Protein AF-A0A812Y307-F1 (afdb_monomer_lite)

Radius of gyration: 33.57 Å; chains: 1; bounding box: 59×21×97 Å

Foldseek 3Di:
DDDDPPDPEDLVPPLVVCVPPPDPVNLVVCCVPPVTNHPPPPPPPEDLVVPQVCLQPPPDPVNLVVCCVPPVGSPPDPPPPPPPVEDLVPPLVPLPPPDDPVNQVSCCVPPVGNDDD

Secondary structure (DSSP, 8-state):
-------SS-SSTTGGGHHHHS-HHHHHHHHHHH--S-------SS-SSTTGGGHHHHS-HHHHHHHHHHHS-S----------S--TTTTGGGHHHHS-HHHHHHHHHHHS-S---

Structure (mmCIF, N/CA/C/O backbone):
data_AF-A0A812Y307-F1
#
_entry.id   AF-A0A812Y307-F1
#
loop_
_atom_site.group_PDB
_atom_site.id
_atom_site.type_symbol
_atom_site.label_atom_id
_atom_site.label_alt_id
_atom_site.label_comp_id
_atom_site.label_asym_id
_atom_site.label_entity_id
_atom_site.label_seq_id
_atom_site.pdbx_PDB_ins_code
_atom_site.Cartn_x
_atom_site.Cartn_y
_atom_site.Cartn_z
_atom_site.occupancy
_atom_site.B_iso_or_equiv
_atom_site.auth_seq_id
_atom_site.auth_comp_id
_atom_site.auth_asym_id
_atom_site.auth_atom_id
_atom_site.pdbx_PDB_model_num
ATOM 1 N N . GLU A 1 1 ? 11.261 -14.123 -49.528 1.00 36.78 1 GLU A N 1
ATOM 2 C CA . GLU A 1 1 ? 12.338 -13.289 -48.962 1.00 36.78 1 GLU A CA 1
ATOM 3 C C . GLU A 1 1 ? 11.742 -11.931 -48.658 1.00 36.78 1 GLU A C 1
ATOM 5 O O . GLU A 1 1 ? 11.178 -11.302 -49.545 1.00 36.78 1 GLU A O 1
ATOM 10 N N . THR A 1 2 ? 11.672 -11.589 -47.378 1.00 43.19 2 THR A N 1
ATOM 11 C CA . THR A 1 2 ? 10.890 -10.460 -46.877 1.00 43.19 2 THR A CA 1
ATOM 12 C C . THR A 1 2 ? 11.624 -9.150 -47.156 1.00 43.19 2 THR A C 1
ATOM 14 O O . THR A 1 2 ? 12.803 -8.999 -46.850 1.00 43.19 2 THR A O 1
ATOM 17 N N . THR A 1 3 ? 10.884 -8.239 -47.773 1.00 43.84 3 THR A N 1
ATOM 18 C CA . THR A 1 3 ? 11.190 -6.877 -48.211 1.00 43.84 3 THR A CA 1
ATOM 19 C C . THR A 1 3 ? 12.191 -6.140 -47.313 1.00 43.84 3 THR A C 1
ATOM 21 O O . THR A 1 3 ? 11.874 -5.737 -46.197 1.00 43.84 3 THR A O 1
ATOM 24 N N . THR A 1 4 ? 13.407 -5.946 -47.823 1.00 52.44 4 THR A N 1
ATOM 25 C CA . THR A 1 4 ? 14.503 -5.230 -47.163 1.00 52.44 4 THR A CA 1
ATOM 26 C C . THR A 1 4 ? 14.308 -3.720 -47.315 1.00 52.44 4 THR A C 1
ATOM 28 O O . THR A 1 4 ? 14.801 -3.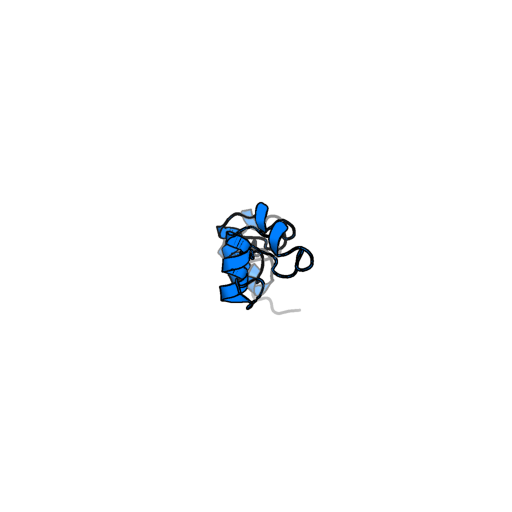110 -48.260 1.00 52.44 4 THR A O 1
ATOM 31 N N . ASN A 1 5 ? 13.581 -3.104 -46.386 1.00 59.47 5 ASN A N 1
ATOM 32 C CA . ASN A 1 5 ? 13.870 -1.721 -46.019 1.00 59.47 5 ASN A CA 1
ATOM 33 C C . ASN A 1 5 ? 14.873 -1.814 -44.859 1.00 59.47 5 ASN A C 1
ATOM 35 O O . ASN A 1 5 ? 14.558 -2.510 -43.892 1.00 59.47 5 ASN A O 1
ATOM 39 N N . PRO A 1 6 ? 16.088 -1.244 -44.944 1.00 70.56 6 PRO A N 1
ATOM 40 C CA . PRO A 1 6 ? 17.025 -1.321 -43.835 1.00 70.56 6 PRO A CA 1
ATOM 41 C C . PRO A 1 6 ? 16.431 -0.534 -42.671 1.00 70.56 6 PRO A C 1
ATOM 43 O O . PRO A 1 6 ? 16.411 0.698 -42.691 1.00 70.56 6 PRO A O 1
ATOM 46 N N . ASP A 1 7 ? 15.896 -1.250 -41.682 1.00 71.62 7 ASP A N 1
ATOM 47 C CA . ASP A 1 7 ? 15.479 -0.636 -40.432 1.00 71.62 7 ASP A CA 1
ATOM 48 C C . ASP A 1 7 ? 16.633 0.229 -39.907 1.00 71.62 7 ASP A C 1
ATOM 50 O O . ASP A 1 7 ? 17.792 -0.200 -39.929 1.00 71.62 7 ASP A O 1
ATOM 54 N N . PRO A 1 8 ? 16.351 1.446 -39.416 1.00 81.56 8 PRO A N 1
ATOM 55 C CA . PRO A 1 8 ? 17.392 2.384 -38.998 1.00 81.56 8 PRO A CA 1
ATOM 56 C C . PRO A 1 8 ? 18.221 1.871 -37.810 1.00 81.56 8 PRO A C 1
ATOM 58 O O . PRO A 1 8 ? 19.285 2.418 -37.516 1.00 81.56 8 PRO A O 1
ATOM 61 N N . TYR A 1 9 ? 17.750 0.825 -37.125 1.00 85.19 9 TYR A N 1
ATOM 62 C CA . TYR A 1 9 ? 18.381 0.255 -35.947 1.00 85.19 9 TYR A CA 1
ATOM 63 C C . TYR A 1 9 ? 18.392 -1.276 -35.995 1.00 85.19 9 TYR A C 1
ATOM 65 O O . TYR A 1 9 ? 17.344 -1.914 -36.036 1.00 85.19 9 TYR A O 1
ATOM 73 N N . ASP A 1 10 ? 19.583 -1.870 -35.893 1.00 88.50 10 ASP A N 1
ATOM 74 C CA . ASP A 1 10 ? 19.743 -3.317 -35.719 1.00 88.50 10 ASP A CA 1
ATOM 75 C C . ASP A 1 10 ? 19.522 -3.715 -34.252 1.00 88.50 10 ASP A C 1
ATOM 77 O O . ASP A 1 10 ? 20.401 -3.552 -33.396 1.00 88.50 10 ASP A O 1
ATOM 81 N N . CYS A 1 11 ? 18.339 -4.259 -33.978 1.00 89.31 11 CYS A N 1
ATOM 82 C CA . CYS A 1 11 ? 17.894 -4.706 -32.658 1.00 89.31 11 CYS A CA 1
ATOM 83 C C . CYS A 1 11 ? 18.441 -6.080 -32.229 1.00 89.31 11 CYS A C 1
ATOM 85 O O . CYS A 1 11 ? 18.024 -6.615 -31.201 1.00 89.31 11 CYS A O 1
ATOM 87 N N . SER A 1 12 ? 19.327 -6.691 -33.017 1.00 88.50 12 SER A N 1
ATOM 88 C CA . SER A 1 12 ? 20.013 -7.948 -32.684 1.00 88.50 12 SER A CA 1
ATOM 89 C C . SER A 1 12 ? 21.462 -7.705 -32.269 1.00 88.50 12 SER A C 1
ATOM 91 O O . SER A 1 12 ? 22.000 -8.440 -31.442 1.00 88.50 12 SER A O 1
ATOM 93 N N . LYS A 1 13 ? 22.089 -6.655 -32.807 1.00 87.25 13 LYS A N 1
ATOM 94 C CA . LYS A 1 13 ? 23.475 -6.306 -32.499 1.00 87.25 13 LYS A CA 1
ATOM 95 C C . LYS A 1 13 ? 23.642 -5.821 -31.058 1.00 87.25 13 LYS A C 1
ATOM 97 O O . LYS A 1 13 ? 22.978 -4.870 -30.643 1.00 87.25 13 LYS A O 1
ATOM 102 N N . ASP A 1 14 ? 24.570 -6.452 -30.338 1.00 85.44 14 ASP A N 1
ATOM 103 C CA . ASP A 1 14 ? 24.939 -6.140 -28.950 1.00 85.44 14 ASP A CA 1
ATOM 104 C C . ASP A 1 14 ? 23.748 -6.172 -27.977 1.00 85.44 14 ASP A C 1
ATOM 106 O O . ASP A 1 14 ? 23.763 -5.530 -26.931 1.00 85.44 14 ASP A O 1
ATOM 110 N N . VAL A 1 15 ? 22.701 -6.946 -28.303 1.00 86.19 15 VAL A N 1
ATOM 111 C CA . VAL A 1 15 ? 21.482 -7.052 -27.483 1.00 86.19 15 VAL A CA 1
ATOM 112 C C . VAL A 1 15 ? 21.758 -7.570 -26.069 1.00 86.19 15 VAL A C 1
ATOM 114 O O . VAL A 1 15 ? 20.958 -7.338 -25.179 1.00 86.19 15 VAL A O 1
ATOM 117 N N . SER A 1 16 ? 22.882 -8.250 -25.833 1.00 85.12 16 SER A N 1
ATOM 118 C CA . SER A 1 16 ? 23.277 -8.729 -24.501 1.00 85.12 16 SER A CA 1
ATOM 119 C C . SER A 1 16 ? 23.838 -7.633 -23.590 1.00 85.12 16 SER A C 1
ATOM 121 O O . SER A 1 16 ? 23.723 -7.770 -22.380 1.00 85.12 16 SER A O 1
ATOM 123 N N . ASN A 1 17 ? 24.407 -6.556 -24.146 1.00 87.19 17 ASN A N 1
ATOM 124 C CA . ASN A 1 17 ? 24.879 -5.386 -23.389 1.00 87.19 17 ASN A CA 1
ATOM 125 C C . ASN A 1 17 ? 24.169 -4.107 -23.854 1.00 87.19 17 ASN A C 1
ATOM 127 O O . ASN A 1 17 ? 24.761 -3.032 -23.975 1.00 87.19 17 ASN A O 1
ATOM 131 N N . TRP A 1 18 ? 22.900 -4.241 -24.229 1.00 86.25 18 TRP A N 1
ATOM 132 C CA . TRP A 1 18 ? 22.125 -3.173 -24.849 1.00 86.25 18 TRP A CA 1
ATOM 133 C C . TRP A 1 18 ? 22.020 -1.924 -23.959 1.00 86.25 18 TRP A C 1
ATOM 135 O O . TRP A 1 18 ? 21.962 -0.816 -24.482 1.00 86.25 18 TRP A O 1
ATOM 145 N N . GLU A 1 19 ? 22.028 -2.094 -22.635 1.00 84.25 19 GLU A N 1
ATOM 146 C CA . GLU A 1 19 ? 21.885 -1.010 -21.657 1.00 84.2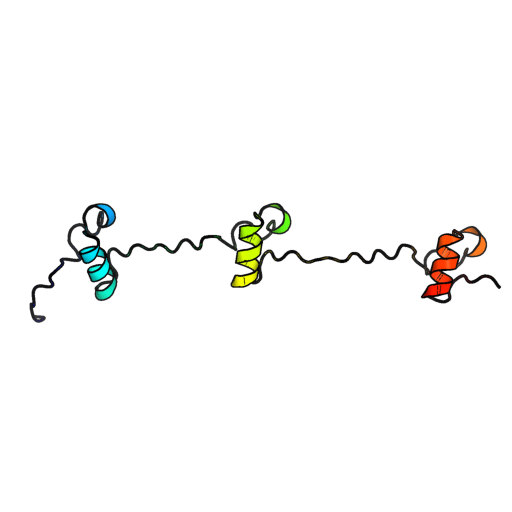5 19 GLU A CA 1
ATOM 147 C C . GLU A 1 19 ? 23.003 0.034 -21.783 1.00 84.25 19 GLU A C 1
ATOM 149 O O . GLU A 1 19 ? 22.729 1.234 -21.795 1.00 84.25 19 GLU A O 1
ATOM 154 N N . GLU A 1 20 ? 24.244 -0.418 -21.971 1.00 83.75 20 GLU A N 1
ATOM 155 C CA . GLU A 1 20 ? 25.411 0.454 -22.137 1.00 83.75 20 GLU A CA 1
ATOM 156 C C . GLU A 1 20 ? 25.699 0.785 -23.607 1.00 83.75 20 GLU A C 1
ATOM 158 O O . GLU A 1 20 ? 26.212 1.857 -23.927 1.00 83.75 20 GLU A O 1
ATOM 163 N N . SER A 1 21 ? 25.398 -0.146 -24.517 1.00 85.00 21 SER A N 1
ATOM 164 C CA . SER A 1 21 ? 25.824 -0.052 -25.921 1.00 85.00 21 SER A CA 1
ATOM 165 C C . SER A 1 21 ? 24.791 0.576 -26.855 1.00 85.00 21 SER A C 1
ATOM 167 O O . SER A 1 21 ? 25.146 1.050 -27.937 1.00 85.00 21 SER A O 1
ATOM 169 N N . TRP A 1 22 ? 23.504 0.571 -26.496 1.00 90.62 22 TRP A N 1
ATOM 170 C CA . TRP A 1 22 ? 22.457 1.149 -27.335 1.00 90.62 22 TRP A CA 1
ATOM 171 C C . TRP A 1 22 ? 22.164 2.584 -26.920 1.00 90.62 22 TRP A C 1
ATOM 173 O O . TRP A 1 22 ? 21.995 2.887 -25.744 1.00 90.62 22 TRP A O 1
ATOM 183 N N . SER A 1 23 ? 22.005 3.468 -27.905 1.00 88.69 23 SER A N 1
ATOM 184 C CA . SER A 1 23 ? 21.468 4.806 -27.658 1.00 88.69 23 SER A CA 1
ATOM 185 C C . SER A 1 23 ? 20.007 4.731 -27.210 1.00 88.69 23 SER A C 1
ATOM 187 O O . SER A 1 23 ? 19.272 3.831 -27.617 1.00 88.69 23 SER A O 1
ATOM 189 N N . THR A 1 24 ? 19.542 5.719 -26.444 1.00 83.94 24 THR A N 1
ATOM 190 C CA . THR A 1 24 ? 18.156 5.779 -25.944 1.00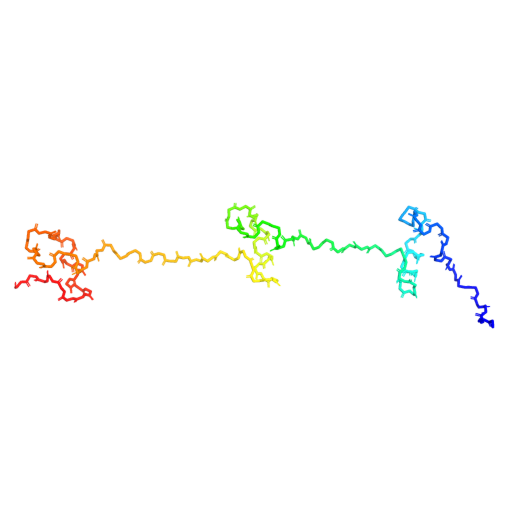 83.94 24 THR A CA 1
ATOM 191 C C . THR A 1 24 ? 17.115 5.615 -27.060 1.00 83.94 24 THR A C 1
ATOM 193 O O . THR A 1 24 ? 16.107 4.938 -26.878 1.00 83.94 24 THR A O 1
ATOM 196 N N . LEU A 1 25 ? 17.378 6.172 -28.249 1.00 86.38 25 LEU A N 1
ATOM 197 C CA . LEU A 1 25 ? 16.501 6.035 -29.418 1.00 86.38 25 LEU A CA 1
ATOM 198 C C . LEU A 1 25 ? 16.464 4.602 -29.963 1.00 86.38 25 LEU A C 1
ATOM 200 O O . LEU A 1 25 ? 15.388 4.095 -30.277 1.00 86.38 25 LEU A O 1
ATOM 204 N N . LYS A 1 26 ? 17.620 3.928 -30.026 1.00 88.62 26 LYS A N 1
ATOM 205 C CA . LYS A 1 26 ? 17.708 2.519 -30.422 1.00 88.62 26 LYS A CA 1
ATOM 206 C C . LYS A 1 26 ? 16.973 1.627 -29.417 1.00 88.62 26 LYS A C 1
ATOM 208 O O . LYS A 1 26 ? 16.197 0.775 -29.835 1.00 88.62 26 LYS A O 1
ATOM 213 N N . GLN A 1 27 ? 17.153 1.864 -28.116 1.00 87.19 27 GLN A N 1
ATOM 214 C CA . GLN A 1 27 ? 16.446 1.146 -27.045 1.00 87.19 27 GLN A CA 1
ATOM 215 C C . GLN A 1 27 ? 14.925 1.280 -27.182 1.00 87.19 27 GLN A C 1
ATOM 217 O O . GLN A 1 27 ? 14.218 0.277 -27.217 1.00 87.19 27 GLN A O 1
ATOM 222 N N . GLN A 1 28 ? 14.413 2.502 -27.350 1.00 86.25 28 GLN A N 1
ATOM 223 C CA . GLN A 1 28 ? 12.974 2.743 -27.508 1.00 86.25 28 GLN A CA 1
ATOM 224 C C . GLN A 1 28 ? 12.407 2.113 -28.786 1.00 86.25 28 GLN A C 1
ATOM 226 O O . GLN A 1 28 ? 11.355 1.473 -28.739 1.00 86.25 28 GLN A O 1
ATOM 231 N N . PHE A 1 29 ? 13.099 2.260 -29.920 1.00 87.62 29 PHE A N 1
ATOM 232 C CA . PHE A 1 29 ? 12.667 1.679 -31.193 1.00 87.62 29 PHE A CA 1
ATOM 233 C C . PHE A 1 29 ? 12.626 0.148 -31.123 1.00 87.62 29 PHE A C 1
ATOM 235 O O . PHE A 1 29 ? 11.602 -0.466 -31.426 1.00 87.62 29 PHE A O 1
ATOM 242 N N . CYS A 1 30 ? 13.713 -0.466 -30.657 1.00 90.62 30 CYS A N 1
ATOM 243 C CA . CYS A 1 30 ? 13.829 -1.914 -30.545 1.00 90.62 30 CYS A CA 1
ATOM 244 C C . CYS A 1 30 ? 12.888 -2.503 -29.493 1.00 90.62 30 CYS A C 1
ATOM 246 O O . CYS A 1 30 ? 12.329 -3.578 -29.712 1.00 90.62 30 CYS A O 1
ATOM 248 N N . CYS A 1 31 ? 12.629 -1.784 -28.401 1.00 88.94 31 CYS A N 1
ATOM 249 C CA . CYS A 1 31 ? 11.636 -2.187 -27.417 1.00 88.94 31 CYS A CA 1
ATOM 250 C C . CYS A 1 31 ? 10.218 -2.161 -28.010 1.00 88.94 31 CYS A C 1
ATOM 252 O O . CYS A 1 31 ? 9.461 -3.117 -27.853 1.00 88.94 31 CYS A O 1
ATOM 254 N N . LYS A 1 32 ? 9.868 -1.106 -28.757 1.00 84.69 32 LYS A N 1
ATOM 255 C CA . LYS A 1 32 ? 8.526 -0.931 -29.331 1.00 84.69 32 LYS A CA 1
ATOM 256 C C . LYS A 1 32 ? 8.214 -1.905 -30.470 1.00 84.69 32 LYS A C 1
ATOM 258 O O . LYS A 1 32 ? 7.098 -2.407 -30.540 1.00 84.69 32 LYS A O 1
ATOM 263 N N . HIS A 1 33 ? 9.166 -2.135 -31.372 1.00 86.25 33 HIS A N 1
ATOM 264 C CA . HIS A 1 33 ? 8.936 -2.921 -32.591 1.00 86.25 33 HIS A CA 1
ATOM 265 C C . HIS A 1 33 ? 9.323 -4.396 -32.446 1.00 86.25 33 HIS A C 1
ATOM 267 O O . HIS A 1 33 ? 8.731 -5.246 -33.105 1.00 86.25 33 HIS A O 1
ATOM 273 N N . TYR A 1 34 ? 10.295 -4.697 -31.580 1.00 87.19 34 TYR A N 1
ATOM 274 C CA . TYR A 1 34 ? 10.901 -6.026 -31.467 1.00 87.19 34 TYR A CA 1
ATOM 275 C C . TYR A 1 34 ? 10.930 -6.570 -30.034 1.00 87.19 34 TYR A C 1
ATOM 277 O O . TYR A 1 34 ? 11.419 -7.680 -29.826 1.00 87.19 34 TYR A O 1
ATOM 285 N N . SER A 1 35 ? 10.436 -5.808 -29.049 1.00 85.12 35 SER A N 1
ATOM 286 C CA . SER A 1 35 ? 10.444 -6.171 -27.623 1.00 85.12 35 SER A CA 1
ATOM 287 C C . SER A 1 35 ? 11.830 -6.558 -27.093 1.00 85.12 35 SER A C 1
ATOM 289 O O . SER A 1 35 ? 11.962 -7.403 -26.211 1.00 85.12 35 SER A O 1
ATOM 291 N N . ARG A 1 36 ? 12.883 -5.934 -27.636 1.00 87.00 36 ARG A N 1
ATOM 292 C CA . ARG A 1 36 ? 14.281 -6.142 -27.231 1.00 87.00 36 ARG A CA 1
ATOM 293 C C . ARG A 1 36 ? 14.862 -4.864 -26.651 1.00 87.00 36 ARG A C 1
ATOM 295 O O . ARG A 1 36 ? 14.608 -3.786 -27.176 1.00 87.00 36 ARG A O 1
ATOM 302 N N . GLY A 1 37 ? 15.676 -5.003 -25.608 1.00 80.94 37 GLY A N 1
ATOM 303 C CA . GLY A 1 37 ? 16.327 -3.872 -24.948 1.00 80.94 37 GLY A CA 1
ATOM 304 C C . GLY A 1 37 ? 15.345 -2.874 -24.330 1.00 80.94 37 GLY A C 1
ATOM 305 O O . GLY A 1 37 ? 15.511 -1.664 -24.457 1.00 80.94 37 GLY A O 1
ATOM 306 N N . CYS A 1 38 ? 14.271 -3.383 -23.724 1.00 85.44 38 CYS A N 1
ATOM 307 C CA . CYS A 1 38 ? 13.344 -2.564 -22.958 1.00 85.44 38 CYS A CA 1
ATOM 308 C C . CYS A 1 38 ? 13.938 -2.263 -21.581 1.00 85.44 38 CYS A C 1
ATOM 310 O O . CYS A 1 38 ? 14.230 -3.186 -20.821 1.00 85.44 38 CYS A O 1
ATOM 312 N N . MET A 1 39 ? 14.037 -0.979 -21.233 1.00 72.69 39 MET A N 1
ATOM 313 C CA . MET A 1 39 ? 14.205 -0.545 -19.845 1.00 72.69 39 MET A CA 1
ATOM 314 C C . MET A 1 39 ? 12.952 -0.951 -19.071 1.00 72.69 39 MET A C 1
ATOM 316 O O . MET A 1 39 ? 11.921 -0.281 -19.135 1.00 72.69 39 MET A O 1
ATOM 320 N N . VAL A 1 40 ? 13.014 -2.081 -18.370 1.00 64.62 40 VAL A N 1
ATOM 321 C CA . VAL A 1 40 ? 11.933 -2.526 -17.490 1.00 64.62 40 VAL A CA 1
ATOM 322 C C . VAL A 1 40 ? 12.080 -1.783 -16.165 1.00 64.62 40 VAL A C 1
ATOM 324 O O . VAL A 1 40 ? 12.564 -2.325 -15.178 1.00 64.62 40 VAL A O 1
ATOM 327 N N . THR A 1 41 ? 11.675 -0.514 -16.111 1.00 58.72 41 THR A N 1
ATOM 328 C CA . THR A 1 41 ? 11.506 0.183 -14.826 1.00 58.72 41 THR A CA 1
ATOM 329 C C . THR A 1 41 ? 10.166 -0.232 -14.231 1.00 58.72 41 THR A C 1
ATOM 331 O O . THR A 1 41 ? 9.209 0.538 -14.201 1.00 58.72 41 THR A O 1
ATOM 334 N N . THR A 1 42 ? 10.057 -1.499 -13.843 1.00 55.12 42 THR A N 1
ATOM 335 C CA . THR A 1 42 ? 8.836 -2.056 -13.245 1.00 55.12 42 THR A CA 1
ATOM 336 C C . THR A 1 42 ? 9.124 -2.694 -11.896 1.00 55.12 42 THR A C 1
ATOM 338 O O . THR A 1 42 ? 8.461 -3.642 -11.494 1.00 55.12 42 THR A O 1
ATOM 341 N N . SER A 1 43 ? 10.082 -2.155 -11.143 1.00 58.91 43 SER A N 1
ATOM 342 C CA . SER A 1 43 ? 9.961 -2.261 -9.696 1.00 58.91 43 SER A CA 1
ATOM 343 C C . SER A 1 43 ? 8.899 -1.250 -9.288 1.00 58.91 43 SER A C 1
ATOM 345 O O . SER A 1 43 ? 9.160 -0.045 -9.250 1.00 58.91 43 SER A O 1
ATOM 347 N N . LEU A 1 44 ? 7.682 -1.725 -9.023 1.00 65.88 44 LEU A N 1
ATOM 348 C CA . LEU A 1 44 ? 6.743 -0.947 -8.225 1.00 65.88 44 LEU A CA 1
ATOM 349 C C . LEU A 1 44 ? 7.507 -0.412 -7.001 1.00 65.88 44 LEU A C 1
ATOM 351 O O . LEU A 1 44 ? 8.323 -1.147 -6.437 1.00 65.88 44 LEU A O 1
ATOM 355 N N . PRO A 1 45 ? 7.289 0.848 -6.595 1.00 74.94 45 PRO A N 1
ATOM 356 C CA . PRO A 1 45 ? 8.065 1.469 -5.522 1.00 74.94 45 PRO A CA 1
ATOM 357 C C . PRO A 1 45 ? 7.984 0.679 -4.208 1.00 74.94 45 PRO A C 1
ATOM 359 O O . PRO A 1 45 ? 8.890 0.768 -3.380 1.00 74.94 45 PRO A O 1
ATOM 362 N N . TYR A 1 46 ? 6.935 -0.134 -4.045 1.00 81.88 46 TYR A N 1
ATOM 363 C CA . TYR A 1 46 ? 6.753 -1.027 -2.915 1.00 81.88 46 TYR A CA 1
ATOM 364 C C . TYR A 1 46 ? 6.236 -2.405 -3.347 1.00 81.88 46 TYR A C 1
ATOM 366 O O . TYR A 1 46 ? 5.268 -2.518 -4.095 1.00 81.88 46 TYR A O 1
ATOM 374 N N . ASP A 1 47 ? 6.848 -3.463 -2.810 1.00 84.62 47 ASP A N 1
ATOM 375 C CA . ASP A 1 47 ? 6.345 -4.836 -2.918 1.00 84.62 47 ASP A CA 1
ATOM 376 C C . ASP A 1 47 ? 5.362 -5.135 -1.772 1.00 84.62 47 ASP A C 1
ATOM 378 O O . ASP A 1 47 ? 5.765 -5.310 -0.616 1.00 84.62 47 ASP A O 1
ATOM 382 N N . CYS A 1 48 ? 4.071 -5.214 -2.099 1.00 87.44 48 CYS A N 1
ATOM 383 C CA . CYS A 1 48 ? 2.979 -5.469 -1.154 1.00 87.44 48 CYS A CA 1
ATOM 384 C C . CYS A 1 48 ? 2.791 -6.946 -0.763 1.00 87.44 48 CYS A C 1
ATOM 386 O O . CYS A 1 48 ? 1.829 -7.281 -0.067 1.00 87.44 48 CYS A O 1
ATOM 388 N N . PHE A 1 49 ? 3.652 -7.848 -1.227 1.00 82.56 49 PHE A N 1
ATOM 389 C CA . PHE A 1 49 ? 3.657 -9.266 -0.863 1.00 82.56 49 PHE A CA 1
ATOM 390 C C . PHE A 1 49 ? 4.829 -9.588 0.068 1.00 82.56 49 PHE A C 1
ATOM 392 O O . PHE A 1 49 ? 4.686 -10.411 0.974 1.00 82.56 49 PHE A O 1
ATOM 399 N N . ALA A 1 50 ? 5.953 -8.883 -0.083 1.00 80.75 50 ALA A N 1
ATOM 400 C CA . ALA A 1 50 ? 7.115 -9.026 0.787 1.00 80.75 50 ALA A CA 1
ATOM 401 C C . ALA A 1 50 ? 6.783 -8.713 2.259 1.00 80.75 50 ALA A C 1
ATOM 403 O O . ALA A 1 50 ? 6.571 -7.554 2.645 1.00 80.75 50 ALA A O 1
ATOM 404 N N . GLY A 1 51 ? 6.775 -9.760 3.089 1.00 75.56 51 GLY A N 1
ATOM 405 C CA . GLY A 1 51 ? 6.557 -9.668 4.533 1.00 75.56 51 GLY A CA 1
ATOM 406 C C . GLY A 1 51 ? 5.138 -9.249 4.922 1.00 75.56 51 GLY A C 1
ATOM 407 O O . GLY A 1 51 ? 4.970 -8.602 5.954 1.00 75.56 51 GLY A O 1
ATOM 408 N N . PHE A 1 52 ? 4.127 -9.555 4.099 1.00 75.75 52 PHE A N 1
ATOM 409 C CA . PHE A 1 52 ? 2.735 -9.169 4.368 1.00 75.75 52 PHE A CA 1
ATOM 410 C C . PHE A 1 52 ? 2.204 -9.700 5.714 1.00 75.75 52 PHE A C 1
ATOM 412 O O . PHE A 1 52 ? 1.514 -8.978 6.429 1.00 75.75 52 PHE A O 1
ATOM 419 N N . GLU A 1 53 ? 2.590 -10.914 6.112 1.00 76.44 53 GLU A N 1
ATOM 420 C CA . GLU A 1 53 ? 2.217 -11.528 7.401 1.00 76.44 53 GLU A CA 1
ATOM 421 C C . GLU A 1 53 ? 2.635 -10.688 8.626 1.00 76.44 53 GLU A C 1
ATOM 423 O O . GLU A 1 53 ? 1.967 -10.684 9.661 1.00 76.44 53 GLU A O 1
ATOM 428 N N . HIS A 1 54 ? 3.690 -9.884 8.475 1.00 73.62 54 HIS A N 1
ATOM 429 C CA . HIS A 1 54 ? 4.187 -8.954 9.484 1.00 73.62 54 HIS A CA 1
ATOM 430 C C . HIS A 1 54 ? 4.058 -7.491 9.045 1.00 73.62 54 HIS A C 1
ATOM 432 O O . HIS A 1 54 ? 4.710 -6.623 9.624 1.00 73.62 54 HIS A O 1
ATOM 438 N N . ALA A 1 55 ? 3.203 -7.184 8.062 1.00 69.94 55 ALA A N 1
ATOM 439 C CA . ALA A 1 55 ? 3.036 -5.826 7.537 1.00 69.94 55 ALA A CA 1
ATOM 440 C C . ALA A 1 55 ? 2.713 -4.808 8.641 1.00 69.94 55 ALA A C 1
ATOM 442 O O . ALA A 1 55 ? 3.224 -3.690 8.624 1.00 69.94 55 ALA A O 1
ATOM 443 N N . HIS A 1 56 ? 1.928 -5.218 9.640 1.00 68.75 56 HIS A N 1
ATOM 444 C CA . HIS A 1 56 ? 1.558 -4.395 10.790 1.00 68.75 56 HIS A CA 1
ATOM 445 C C . HIS A 1 56 ? 2.771 -3.900 11.606 1.00 68.75 56 HIS A C 1
ATOM 447 O O . HIS A 1 56 ? 2.734 -2.768 12.091 1.00 68.75 56 HIS A O 1
ATOM 453 N N . LEU A 1 57 ? 3.860 -4.679 11.680 1.00 72.25 57 LEU A N 1
ATOM 454 C CA . LEU A 1 57 ? 5.080 -4.361 12.441 1.00 72.25 57 LEU A CA 1
ATOM 455 C C . LEU A 1 57 ? 6.247 -3.893 11.562 1.00 72.25 57 LEU A C 1
ATOM 457 O O . LEU A 1 57 ? 7.024 -3.039 11.976 1.00 72.25 57 LEU A O 1
ATOM 461 N N . GLY A 1 58 ? 6.401 -4.483 10.375 1.00 76.44 58 GLY A N 1
ATOM 462 C CA . GLY A 1 58 ? 7.624 -4.383 9.577 1.00 76.44 58 GLY A CA 1
ATOM 463 C C . GLY A 1 58 ? 7.558 -3.425 8.391 1.00 76.44 58 GLY A C 1
ATOM 464 O O . GLY A 1 58 ? 8.596 -3.095 7.822 1.00 76.44 58 GLY A O 1
ATOM 465 N N . TRP A 1 59 ? 6.370 -2.977 7.974 1.00 88.19 59 TRP A N 1
ATOM 466 C CA . TRP A 1 59 ? 6.261 -2.050 6.847 1.00 88.19 59 TRP A CA 1
ATOM 467 C C . TRP A 1 59 ? 6.380 -0.597 7.299 1.00 88.19 59 TRP A C 1
ATOM 469 O O . TRP A 1 59 ? 5.763 -0.177 8.279 1.00 88.19 59 TRP A O 1
ATOM 479 N N . SER A 1 60 ? 7.134 0.191 6.529 1.00 86.69 60 SER A N 1
ATOM 480 C CA . SER A 1 60 ? 7.151 1.643 6.684 1.00 86.69 60 SER A CA 1
ATOM 481 C C . SER A 1 60 ? 5.770 2.223 6.373 1.00 86.69 60 SER A C 1
ATOM 483 O O . SER A 1 60 ? 5.022 1.680 5.557 1.00 86.69 60 SER A O 1
ATOM 485 N N . LYS A 1 61 ? 5.430 3.355 6.998 1.00 84.62 61 LYS A N 1
ATOM 486 C CA . LYS A 1 61 ? 4.138 4.015 6.775 1.00 84.62 61 LYS A CA 1
ATOM 487 C C . LYS A 1 61 ? 3.842 4.299 5.285 1.00 84.62 61 LYS A C 1
ATOM 489 O O . LYS A 1 61 ? 2.762 3.927 4.843 1.00 84.62 61 LYS A O 1
ATOM 494 N N . PRO A 1 62 ? 4.788 4.816 4.472 1.00 86.69 62 PRO A N 1
ATOM 495 C CA . PRO A 1 62 ? 4.557 5.008 3.036 1.00 86.69 62 PRO A CA 1
ATOM 496 C C . PRO A 1 62 ? 4.252 3.709 2.278 1.00 86.69 62 PRO A C 1
ATOM 498 O O . PRO A 1 62 ? 3.411 3.701 1.385 1.00 86.69 62 PRO A O 1
ATOM 501 N N . LYS A 1 63 ? 4.898 2.597 2.659 1.00 87.56 63 LYS A N 1
ATOM 502 C CA . LYS A 1 63 ? 4.628 1.278 2.077 1.00 87.56 63 LYS A CA 1
ATOM 503 C C . LYS A 1 63 ? 3.219 0.798 2.431 1.00 87.56 63 LYS A C 1
ATOM 505 O O . LYS A 1 63 ? 2.516 0.314 1.551 1.00 87.56 63 LYS A O 1
ATOM 510 N N . LYS A 1 64 ? 2.807 0.943 3.696 1.00 87.56 64 LYS A N 1
ATOM 511 C CA . LYS A 1 64 ? 1.446 0.612 4.150 1.00 87.56 64 LYS A CA 1
ATOM 512 C C . LYS A 1 64 ? 0.395 1.431 3.404 1.00 87.56 64 LYS A C 1
ATOM 514 O O . LYS A 1 64 ? -0.536 0.841 2.873 1.00 87.56 64 LYS A O 1
ATOM 519 N N . ASP A 1 65 ? 0.578 2.747 3.313 1.00 87.00 65 ASP A N 1
ATOM 520 C CA . ASP A 1 65 ? -0.371 3.654 2.656 1.00 87.00 65 ASP A CA 1
ATOM 521 C C . ASP A 1 65 ? -0.531 3.293 1.166 1.00 87.00 65 ASP A C 1
ATOM 523 O O . ASP A 1 65 ? -1.642 3.055 0.694 1.00 87.00 65 ASP A O 1
ATOM 527 N N . TRP A 1 66 ? 0.585 3.140 0.443 1.00 88.12 66 TRP A N 1
ATOM 528 C CA . TRP A 1 66 ? 0.555 2.808 -0.982 1.00 88.12 66 TRP A CA 1
ATOM 529 C C . TRP A 1 66 ? -0.036 1.417 -1.254 1.00 88.12 66 TRP A C 1
ATOM 531 O O . TRP A 1 66 ? -0.862 1.253 -2.153 1.00 88.12 66 TRP A O 1
ATOM 541 N N . CYS A 1 67 ? 0.352 0.410 -0.467 1.00 90.31 67 CYS A N 1
ATOM 542 C CA . CYS A 1 67 ? -0.183 -0.944 -0.603 1.00 90.31 67 CYS A CA 1
ATOM 543 C C . CYS A 1 67 ? -1.653 -1.053 -0.188 1.00 90.31 67 CYS A C 1
ATOM 545 O O . CYS A 1 67 ? -2.375 -1.882 -0.742 1.00 90.31 67 CYS A O 1
ATOM 547 N N . CYS A 1 68 ? -2.107 -0.222 0.748 1.00 89.19 68 CYS A N 1
ATOM 548 C CA . CYS A 1 68 ? -3.506 -0.160 1.143 1.00 89.19 68 CYS A CA 1
ATOM 549 C C . CYS A 1 68 ? -4.364 0.419 0.010 1.00 89.19 68 CYS A C 1
ATOM 551 O O . CYS A 1 68 ? -5.382 -0.169 -0.337 1.00 89.19 68 CYS A O 1
ATOM 553 N N . GLU A 1 69 ? -3.915 1.505 -0.626 1.00 87.88 69 GLU A N 1
ATOM 554 C CA . GLU A 1 69 ? -4.642 2.161 -1.722 1.00 87.88 69 GLU A CA 1
ATOM 555 C C . GLU A 1 69 ? -4.685 1.321 -3.008 1.00 87.88 69 GLU A C 1
ATOM 5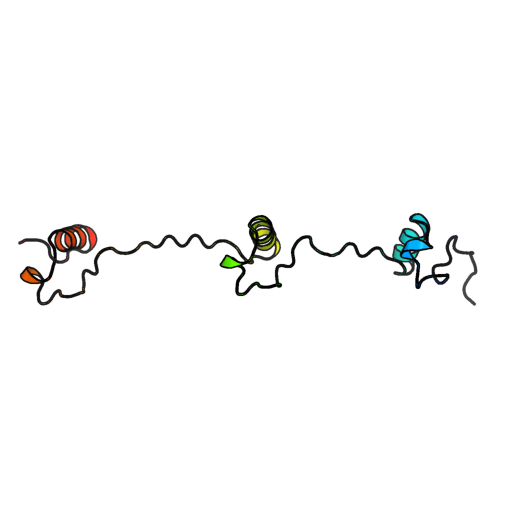57 O O . GLU A 1 69 ? -5.705 1.282 -3.688 1.00 87.88 69 GLU A O 1
ATOM 562 N N . ASN A 1 70 ? -3.591 0.629 -3.343 1.00 85.69 70 ASN A N 1
ATOM 563 C CA . ASN A 1 70 ? -3.455 -0.046 -4.640 1.00 85.69 70 ASN A CA 1
ATOM 564 C C . ASN A 1 70 ? -3.757 -1.554 -4.593 1.00 85.69 70 ASN A C 1
ATOM 566 O O . ASN A 1 70 ? -4.059 -2.146 -5.627 1.00 85.69 70 ASN A O 1
ATOM 570 N N . TYR A 1 71 ? -3.633 -2.187 -3.421 1.00 86.88 71 TYR A N 1
ATOM 571 C CA . TYR A 1 71 ? -3.733 -3.645 -3.257 1.00 86.88 71 TYR A CA 1
ATOM 572 C C . TYR A 1 71 ? -4.571 -4.074 -2.046 1.00 86.88 71 TYR A C 1
ATOM 574 O O . TYR A 1 71 ? -4.611 -5.268 -1.749 1.00 86.88 71 TYR A O 1
ATOM 582 N N . GLU A 1 72 ? -5.193 -3.131 -1.328 1.00 84.50 72 GLU A N 1
ATOM 583 C CA . GLU A 1 72 ? -5.998 -3.394 -0.125 1.00 84.50 72 GLU A CA 1
ATOM 584 C C . GLU A 1 72 ? -5.234 -4.191 0.951 1.00 84.50 72 GLU A C 1
ATOM 586 O O . GLU A 1 72 ? -5.797 -4.991 1.702 1.00 84.50 72 GLU A O 1
ATOM 591 N N . ARG A 1 73 ? -3.910 -3.991 1.037 1.00 85.62 73 ARG A N 1
ATOM 592 C CA . ARG A 1 73 ? -3.035 -4.705 1.979 1.00 85.62 73 ARG A CA 1
ATOM 593 C C . ARG A 1 73 ? -2.259 -3.782 2.894 1.00 85.62 73 ARG A C 1
ATOM 595 O O . ARG A 1 73 ? -1.721 -2.766 2.475 1.00 85.62 73 ARG A O 1
ATOM 602 N N . GLY A 1 74 ? -2.105 -4.221 4.142 1.00 81.31 74 GLY A N 1
ATOM 603 C CA . GLY A 1 74 ? -1.308 -3.515 5.145 1.00 81.31 74 GLY A CA 1
ATOM 604 C C . GLY A 1 74 ? -1.994 -2.263 5.691 1.00 81.31 74 GLY A C 1
ATOM 605 O O . GLY A 1 74 ? -1.343 -1.488 6.386 1.00 81.31 74 GLY A O 1
ATOM 606 N N . CYS A 1 75 ? -3.286 -2.081 5.395 1.00 85.19 75 CYS A N 1
ATOM 607 C CA . CYS A 1 75 ? -4.116 -1.039 5.979 1.00 85.19 75 CYS A CA 1
ATOM 608 C C . CYS A 1 75 ? -4.110 -1.165 7.507 1.00 85.19 75 CYS A C 1
ATOM 610 O O . CYS A 1 75 ? -4.294 -2.258 8.050 1.00 85.19 75 CYS A O 1
ATOM 612 N N . GLU A 1 76 ? -3.914 -0.049 8.205 1.00 74.12 76 GLU A N 1
ATOM 613 C CA . GLU A 1 76 ? -4.068 -0.029 9.654 1.00 74.12 76 GLU A CA 1
ATOM 614 C C . GLU A 1 76 ? -5.550 -0.169 9.984 1.00 74.12 76 GLU A C 1
ATOM 616 O O . GLU A 1 76 ? -6.356 0.733 9.757 1.00 74.12 76 GLU A O 1
ATOM 621 N N . VAL A 1 77 ? -5.923 -1.344 10.490 1.00 68.75 77 VAL A N 1
ATOM 622 C CA . VAL A 1 77 ? -7.255 -1.545 11.041 1.00 68.75 77 VAL A CA 1
ATOM 623 C C . VAL A 1 77 ? -7.298 -0.745 12.333 1.00 68.75 77 VAL A C 1
ATOM 625 O O . VAL A 1 77 ? -6.631 -1.092 13.307 1.00 68.75 77 VAL A O 1
ATOM 628 N N . VAL A 1 78 ? -8.061 0.346 12.340 1.00 65.62 78 VAL A N 1
ATOM 629 C CA . VAL A 1 78 ? -8.368 1.074 13.571 1.00 65.62 78 VAL A CA 1
ATOM 630 C C . VAL A 1 78 ? -9.265 0.166 14.405 1.00 65.62 78 VAL A C 1
ATOM 632 O O . VAL A 1 78 ? -10.488 0.181 14.284 1.00 65.62 78 VAL A O 1
ATOM 635 N N . THR A 1 79 ? -8.660 -0.684 15.228 1.00 56.97 79 THR A N 1
ATOM 636 C CA . THR A 1 79 ? -9.394 -1.447 16.229 1.00 56.97 79 THR A CA 1
ATOM 637 C C . THR A 1 79 ? -9.722 -0.496 17.367 1.00 56.97 79 THR A C 1
ATOM 639 O O . THR A 1 79 ? -8.915 -0.267 18.265 1.00 56.97 79 THR A O 1
ATOM 642 N N . THR A 1 80 ? -10.914 0.093 17.326 1.00 52.19 80 THR A N 1
ATOM 643 C CA . THR A 1 80 ? -11.538 0.688 18.505 1.00 52.19 80 THR A CA 1
ATOM 644 C C . THR A 1 80 ? -11.868 -0.444 19.466 1.00 52.19 80 THR A C 1
ATOM 646 O O . THR A 1 80 ? -12.957 -1.021 19.431 1.00 52.19 80 THR A O 1
ATOM 649 N N . THR A 1 81 ? -10.910 -0.801 20.322 1.00 52.88 81 THR A N 1
ATOM 650 C CA . THR A 1 81 ? -11.163 -1.710 21.436 1.00 52.88 81 THR A CA 1
ATOM 651 C C . THR A 1 81 ? -12.125 -0.998 22.377 1.00 52.88 81 THR A C 1
ATOM 653 O O . THR A 1 81 ? -11.739 -0.200 23.227 1.00 52.88 81 THR A O 1
ATOM 656 N N . THR A 1 82 ? -13.417 -1.248 22.184 1.00 59.41 82 THR A N 1
ATOM 657 C CA . THR A 1 82 ? -14.439 -0.909 23.168 1.00 59.41 82 THR A CA 1
ATOM 658 C C . THR A 1 82 ? -14.308 -1.957 24.263 1.00 59.41 82 THR A C 1
ATOM 660 O O . THR A 1 82 ? -15.094 -2.899 24.333 1.00 59.41 82 THR A O 1
ATOM 663 N N . GLU A 1 83 ? -13.234 -1.871 25.052 1.00 66.00 83 GLU A N 1
ATOM 664 C CA . GLU A 1 83 ? -13.083 -2.719 26.224 1.00 66.00 83 GLU A CA 1
ATOM 665 C C . GLU A 1 83 ? -14.264 -2.417 27.128 1.00 66.00 83 GLU A C 1
ATOM 667 O O . GLU A 1 83 ? -14.480 -1.284 27.556 1.00 66.00 83 GLU A O 1
ATOM 672 N N . VAL A 1 84 ? -15.099 -3.425 27.328 1.00 71.44 84 VAL A N 1
ATOM 673 C CA . VAL A 1 84 ? -16.257 -3.337 28.193 1.00 71.44 84 VAL A CA 1
ATOM 674 C C . VAL A 1 84 ? -15.699 -3.451 29.614 1.00 71.44 84 VAL A C 1
ATOM 676 O O . VAL A 1 84 ? -15.298 -4.546 30.002 1.00 71.44 84 VAL A O 1
ATOM 679 N N . PRO A 1 85 ? -15.593 -2.356 30.393 1.00 78.62 85 PRO A N 1
ATOM 680 C CA . PRO A 1 85 ? -14.792 -2.343 31.621 1.00 78.62 85 PRO A CA 1
ATOM 681 C C . PRO A 1 85 ? -15.340 -3.268 32.715 1.00 78.62 85 PRO A C 1
ATOM 683 O O . PRO A 1 85 ? -14.637 -3.556 33.682 1.00 78.62 85 PRO A O 1
ATOM 686 N N . TYR A 1 86 ? -16.582 -3.745 32.572 1.00 82.62 86 TYR A N 1
ATOM 687 C CA . TYR A 1 86 ? -17.204 -4.676 33.500 1.00 82.62 86 TYR A CA 1
ATOM 688 C C . TYR A 1 86 ? -18.058 -5.729 32.782 1.00 82.62 86 TYR A C 1
ATOM 690 O O . TYR A 1 86 ? -18.889 -5.403 31.937 1.00 82.62 86 TYR A O 1
ATOM 698 N N . ASP A 1 87 ? -17.913 -6.991 33.189 1.00 85.06 87 ASP A N 1
ATOM 699 C CA . ASP A 1 87 ? -18.808 -8.084 32.796 1.00 85.06 87 ASP A CA 1
ATOM 700 C C . ASP A 1 87 ? -19.999 -8.178 33.766 1.00 85.06 87 ASP A C 1
ATOM 702 O O . ASP A 1 87 ? -19.850 -8.644 34.900 1.00 85.06 87 ASP A O 1
ATOM 706 N N . CYS A 1 88 ? -21.190 -7.762 33.325 1.00 87.75 88 CYS A N 1
ATOM 707 C CA . CYS A 1 88 ? -22.420 -7.775 34.130 1.00 87.75 88 CYS A CA 1
ATOM 708 C C . CYS A 1 88 ? -23.023 -9.162 34.388 1.00 87.75 88 CYS A C 1
ATOM 710 O O . CYS A 1 88 ? -23.996 -9.269 35.134 1.00 87.75 88 CYS A O 1
ATOM 712 N N . TYR A 1 89 ? -22.477 -10.220 33.794 1.00 82.56 89 TYR A N 1
ATOM 713 C CA . TYR A 1 89 ? -22.911 -11.600 34.009 1.00 82.56 89 TYR A CA 1
ATOM 714 C C . TYR A 1 89 ? -21.940 -12.368 34.915 1.00 82.56 89 TYR A C 1
ATOM 716 O O . TYR A 1 89 ? -22.313 -13.369 35.527 1.00 82.56 89 TYR A O 1
ATOM 724 N N . ALA A 1 90 ? -20.717 -11.866 35.100 1.00 80.12 90 ALA A N 1
ATOM 725 C CA . ALA A 1 90 ? -19.772 -12.439 36.048 1.00 80.12 90 ALA A CA 1
ATOM 726 C C . ALA A 1 90 ? -20.209 -12.202 37.504 1.00 80.12 90 ALA A C 1
ATOM 728 O O . ALA A 1 90 ? -20.238 -11.069 37.999 1.00 80.12 90 ALA A O 1
ATOM 729 N N . GLY A 1 91 ? -20.485 -13.292 38.222 1.00 73.56 91 GLY A N 1
ATOM 730 C CA . GLY A 1 91 ? -20.709 -13.271 39.668 1.00 73.56 91 GLY A CA 1
ATOM 731 C C . GLY A 1 91 ? -22.073 -12.734 40.107 1.00 73.56 91 GLY A C 1
ATOM 732 O O . GLY A 1 91 ? -22.190 -12.289 41.244 1.00 73.56 91 GLY A O 1
ATOM 733 N N . VAL A 1 92 ? -23.103 -12.780 39.250 1.00 69.38 92 VAL A N 1
ATOM 734 C CA . VAL A 1 92 ? -24.475 -12.337 39.598 1.00 69.38 92 VAL A CA 1
ATOM 735 C C . VAL A 1 92 ? -25.048 -13.086 40.809 1.00 69.38 92 VAL A C 1
ATOM 737 O O . VAL A 1 92 ? -25.843 -12.529 41.555 1.00 69.38 92 VAL A O 1
ATOM 740 N N . ALA A 1 93 ? -24.603 -14.325 41.048 1.00 72.00 93 ALA A N 1
ATOM 741 C CA . ALA A 1 93 ? -24.994 -15.119 42.215 1.00 72.00 93 ALA A CA 1
ATOM 742 C C . ALA A 1 93 ? -24.508 -14.531 43.556 1.00 72.00 93 ALA A C 1
ATOM 744 O O . ALA A 1 93 ? -25.074 -14.843 44.595 1.00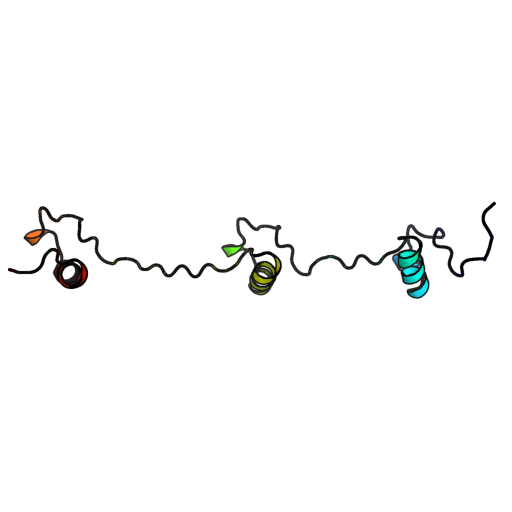 72.00 93 ALA A O 1
ATOM 745 N N . ASN A 1 94 ? -23.477 -13.678 43.540 1.00 72.81 94 ASN A N 1
ATOM 746 C CA . ASN A 1 94 ? -22.914 -13.017 44.720 1.00 72.81 94 ASN A CA 1
ATOM 747 C C . ASN A 1 94 ? -22.847 -11.499 44.510 1.00 72.81 94 ASN A C 1
ATOM 749 O O . ASN A 1 94 ? -21.841 -10.865 44.822 1.00 72.81 94 ASN A O 1
ATOM 753 N N . LEU A 1 95 ? -23.899 -10.910 43.944 1.00 72.00 95 LEU A N 1
ATOM 754 C CA . LEU A 1 95 ? -23.895 -9.514 43.509 1.00 72.00 95 LEU A CA 1
ATOM 755 C C . LEU A 1 95 ? -23.664 -8.511 44.656 1.00 72.00 95 LEU A C 1
ATOM 757 O O . LEU A 1 95 ? -22.924 -7.545 44.487 1.00 72.00 95 LEU A O 1
ATOM 761 N N . GLU A 1 96 ? -24.224 -8.767 45.841 1.00 69.50 96 GLU A N 1
ATOM 762 C CA . GLU A 1 96 ? -24.075 -7.891 47.014 1.00 69.50 96 GLU A CA 1
ATOM 763 C C . GLU A 1 96 ? -22.626 -7.770 47.505 1.00 69.50 96 GLU A C 1
ATOM 765 O O . GLU A 1 96 ? -22.171 -6.667 47.810 1.00 69.50 96 GLU A O 1
ATOM 770 N N . LYS A 1 97 ? -21.897 -8.894 4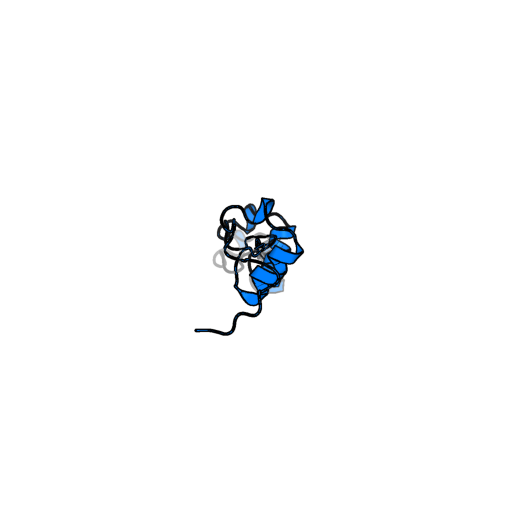7.558 1.00 70.81 97 LYS A N 1
ATOM 771 C CA . LYS A 1 97 ? -20.539 -8.976 48.132 1.00 70.81 97 LYS A CA 1
ATOM 772 C C . LYS A 1 97 ? -19.423 -9.013 47.088 1.00 70.81 97 LYS A C 1
ATOM 774 O O . LYS A 1 97 ? -18.278 -8.717 47.410 1.00 70.81 97 LYS A O 1
ATOM 779 N N . GLY A 1 98 ? -19.735 -9.427 45.863 1.00 76.38 98 GLY A N 1
ATOM 780 C CA . GLY A 1 98 ? -18.758 -9.708 44.812 1.00 76.38 98 GLY A CA 1
ATOM 781 C C . GLY A 1 98 ? -18.611 -8.603 43.771 1.00 76.38 98 GLY A C 1
ATOM 782 O O . GLY A 1 98 ? -17.661 -8.639 42.991 1.00 76.38 98 GLY A O 1
ATOM 783 N N . TRP A 1 99 ? -19.530 -7.634 43.714 1.00 87.75 99 TRP A N 1
ATOM 784 C CA . TRP A 1 99 ? -19.442 -6.520 42.768 1.00 87.75 99 TRP A CA 1
ATOM 785 C C . TRP A 1 99 ? -18.947 -5.250 43.452 1.00 87.75 99 TRP A C 1
ATOM 787 O O . TRP A 1 99 ? -19.442 -4.868 44.510 1.00 87.75 99 TRP A O 1
ATOM 797 N N . SER A 1 100 ? -18.005 -4.561 42.808 1.00 86.81 100 SER A N 1
ATOM 798 C CA . SER A 1 100 ? -17.635 -3.201 43.193 1.00 86.81 100 SER A CA 1
ATOM 799 C C . SER A 1 100 ? -18.772 -2.225 42.878 1.00 86.81 100 SER A C 1
ATOM 801 O O . SER A 1 100 ? -19.530 -2.423 41.927 1.00 86.81 100 SER A O 1
ATOM 803 N N . GLU A 1 101 ? -18.859 -1.127 43.628 1.00 85.56 101 GLU A N 1
ATOM 804 C CA . GLU A 1 101 ? -19.860 -0.073 43.395 1.00 85.56 101 GLU A CA 1
ATOM 805 C C . GLU A 1 101 ? -19.791 0.503 41.969 1.00 85.56 101 GLU A C 1
ATOM 807 O O . GLU A 1 101 ? -20.815 0.786 41.347 1.00 85.56 101 GLU A O 1
ATOM 812 N N . GLY A 1 102 ? -18.583 0.596 41.399 1.00 85.06 102 GLY A N 1
ATOM 813 C CA . GLY A 1 102 ? -18.384 0.992 40.001 1.00 85.06 102 GLY A CA 1
ATOM 814 C C . GLY A 1 102 ? -19.015 0.012 39.009 1.00 85.06 102 GLY A C 1
ATOM 815 O O . GLY A 1 102 ? -19.704 0.439 38.084 1.00 85.06 102 GLY A O 1
ATOM 816 N N . LYS A 1 103 ? -18.852 -1.297 39.241 1.00 86.50 103 LYS A N 1
ATOM 817 C CA . LYS A 1 103 ? -19.461 -2.349 38.421 1.00 86.50 103 LYS A CA 1
ATOM 818 C C . LYS A 1 103 ? -20.986 -2.344 38.535 1.00 86.50 103 LYS A C 1
ATOM 820 O O . LYS A 1 103 ? -21.656 -2.409 37.510 1.00 86.50 103 LYS A O 1
ATOM 825 N N . LYS A 1 104 ? -21.533 -2.222 39.752 1.00 87.19 104 LYS A N 1
ATOM 826 C CA . LYS A 1 104 ? -22.987 -2.152 39.997 1.00 87.19 104 LYS A CA 1
ATOM 827 C C . LYS A 1 104 ? -23.625 -0.991 39.245 1.00 87.19 104 LYS A C 1
ATOM 829 O O . LYS A 1 104 ? -24.543 -1.207 38.461 1.00 87.19 104 LYS A O 1
ATOM 834 N N . ARG A 1 105 ? -23.092 0.224 39.412 1.00 87.88 105 ARG A N 1
ATOM 835 C CA . ARG A 1 105 ? -23.640 1.420 38.761 1.00 87.88 105 ARG A CA 1
ATOM 836 C C . ARG A 1 105 ? -23.555 1.336 37.241 1.00 87.88 105 ARG A C 1
ATOM 838 O O . ARG A 1 105 ? -24.544 1.546 36.556 1.00 87.88 105 ARG A O 1
ATOM 845 N N . TRP A 1 106 ? -22.404 0.926 36.720 1.00 88.56 106 TRP A N 1
ATOM 846 C CA . TRP A 1 106 ? -22.208 0.784 35.281 1.00 88.56 106 TRP A CA 1
ATOM 847 C C . TRP A 1 106 ? -23.125 -0.281 34.655 1.00 88.56 106 TRP A C 1
ATOM 849 O O . TRP A 1 106 ? -23.689 -0.063 33.583 1.00 88.56 106 TRP A O 1
ATOM 859 N N . CYS A 1 107 ? -23.308 -1.420 35.328 1.00 90.12 107 CYS A N 1
ATOM 860 C CA . CYS A 1 107 ? -24.191 -2.492 34.870 1.00 90.12 107 CYS A CA 1
ATOM 861 C C . CYS A 1 107 ? -25.676 -2.157 35.031 1.00 90.12 107 CYS A C 1
ATOM 863 O O . CYS A 1 107 ? -26.483 -2.592 34.207 1.00 90.12 107 CYS A O 1
ATOM 865 N N . CYS A 1 108 ? -26.040 -1.374 36.045 1.00 90.12 108 CYS A N 1
ATOM 866 C CA . CYS A 1 108 ? -27.397 -0.876 36.221 1.00 90.12 108 CYS A CA 1
ATOM 867 C C . CYS A 1 108 ? -27.758 0.097 35.092 1.00 90.12 108 CYS A C 1
ATOM 869 O O . CYS A 1 108 ? -28.726 -0.146 34.374 1.00 90.12 108 CYS A O 1
ATOM 871 N N . ASP A 1 109 ? -26.914 1.106 34.853 1.00 87.69 109 ASP A N 1
ATOM 872 C CA . ASP A 1 109 ? -27.159 2.151 33.853 1.00 87.69 109 ASP A CA 1
ATOM 873 C C . ASP A 1 109 ? -27.244 1.594 32.423 1.00 87.69 109 ASP A C 1
ATOM 875 O O . ASP A 1 109 ? -28.012 2.094 31.603 1.00 87.69 109 ASP A O 1
ATOM 879 N N . ARG A 1 110 ? -26.443 0.567 32.099 1.00 87.00 110 ARG A N 1
ATOM 880 C CA . ARG A 1 110 ? -26.323 0.051 30.723 1.00 87.00 110 ARG A CA 1
ATOM 881 C C . ARG A 1 110 ? -27.082 -1.238 30.437 1.00 87.00 110 ARG A C 1
ATOM 883 O O . ARG A 1 110 ? -27.489 -1.448 29.299 1.00 87.00 110 ARG A O 1
ATOM 890 N N . PHE A 1 111 ? -27.239 -2.108 31.430 1.00 86.94 111 PHE A N 1
ATOM 891 C CA . PHE A 1 111 ? -27.796 -3.455 31.251 1.00 86.94 111 PHE A CA 1
ATOM 892 C C . PHE A 1 111 ? -28.956 -3.759 32.207 1.00 86.94 111 PHE A C 1
ATOM 894 O O . PHE A 1 111 ? -29.526 -4.849 32.135 1.00 86.94 111 PHE A O 1
ATOM 901 N N . GLY A 1 112 ? -29.302 -2.838 33.117 1.00 87.06 112 GLY A N 1
ATOM 902 C CA . GLY A 1 112 ? -30.335 -3.056 34.131 1.00 87.06 112 GLY A CA 1
ATOM 903 C C . GLY A 1 112 ? -30.001 -4.200 35.093 1.00 87.06 112 GLY A C 1
ATOM 904 O O . GLY A 1 112 ? -30.901 -4.891 35.569 1.00 87.06 112 GLY A O 1
ATOM 905 N N . LYS A 1 113 ? -28.709 -4.470 35.337 1.00 85.94 113 LYS A N 1
ATOM 906 C CA . LYS A 1 113 ? -28.247 -5.545 36.230 1.00 85.94 113 LYS A CA 1
ATOM 907 C C . LYS A 1 113 ? -27.535 -4.977 37.449 1.00 85.94 113 LYS A C 1
ATOM 909 O O . LYS A 1 113 ? -26.630 -4.161 37.312 1.00 85.94 113 LYS A O 1
ATOM 914 N N . GLY A 1 114 ? -27.899 -5.478 38.628 1.00 81.00 114 GLY A N 1
ATOM 915 C CA . GLY A 1 114 ? -27.258 -5.099 39.887 1.00 81.00 114 GLY A CA 1
ATOM 916 C C . GLY A 1 114 ? -27.583 -3.689 40.375 1.00 81.00 114 GLY A C 1
ATOM 917 O O . GLY A 1 114 ? -26.760 -3.093 41.066 1.00 81.00 114 GLY A O 1
ATOM 918 N N . CYS A 1 115 ? -28.747 -3.158 39.995 1.00 85.56 115 CYS A N 1
ATOM 919 C CA . CYS A 1 115 ? -29.278 -1.926 40.564 1.00 85.56 115 CYS A CA 1
ATOM 920 C C . CYS A 1 115 ? -29.563 -2.111 42.065 1.00 85.56 115 CYS A C 1
ATOM 922 O O . CYS A 1 115 ? -29.973 -3.208 42.455 1.00 85.56 115 CYS A O 1
ATOM 924 N N . PRO A 1 116 ? -29.343 -1.080 42.898 1.00 76.19 116 PRO A N 1
ATOM 925 C CA . PRO A 1 116 ? -29.853 -1.087 44.266 1.00 76.19 116 PRO A CA 1
ATOM 926 C C . PRO A 1 116 ? -31.386 -1.213 44.240 1.00 76.19 116 PRO A C 1
ATOM 928 O O . PRO A 1 116 ? -32.015 -0.689 43.317 1.00 76.19 116 PRO A O 1
ATOM 931 N N . GLU A 1 117 ? -31.956 -1.935 45.210 1.00 66.38 117 GLU A N 1
ATOM 932 C CA . GLU A 1 117 ? -33.404 -1.877 45.480 1.00 66.38 117 GLU A CA 1
ATOM 933 C C . GLU A 1 117 ? -33.844 -0.465 45.886 1.00 66.38 117 GLU A C 1
ATOM 935 O O . GLU A 1 117 ? -33.050 0.242 46.555 1.00 66.38 117 GLU A O 1
#

Sequence (117 aa):
ETTTNPDPYDCSKDVSNWEESWSTLKQQFCCKHYSRGCMVTTSLPYDCFAGFEHAHLGWSKPKKDWCCENYERGCEVVTTTTEVPYDCYAGVANLEKGWSEGKKRWCCDRFGKGCPE

pLDDT: mean 79.03, std 11.45, range [36.78, 90.62]